Protein AF-A0A9X4QQ97-F1 (afdb_monomer)

Structure (mmCIF, N/CA/C/O backbone):
data_AF-A0A9X4QQ97-F1
#
_entry.id   AF-A0A9X4QQ97-F1
#
loop_
_atom_site.group_PDB
_atom_site.id
_atom_site.type_symbol
_atom_site.label_atom_id
_atom_site.label_alt_id
_atom_site.label_comp_id
_atom_site.label_asym_id
_atom_site.label_entity_id
_atom_site.label_seq_id
_atom_site.pdbx_PDB_ins_code
_atom_site.Cartn_x
_atom_site.Cartn_y
_atom_site.Cartn_z
_atom_site.occupancy
_atom_site.B_iso_or_equiv
_atom_site.auth_seq_id
_atom_site.auth_comp_id
_atom_site.auth_asym_id
_atom_site.auth_atom_id
_atom_site.pdbx_PDB_model_num
ATOM 1 N N . MET A 1 1 ? -11.980 27.031 -7.873 1.00 41.91 1 MET A N 1
ATOM 2 C CA . MET A 1 1 ? -11.989 26.036 -6.777 1.00 41.91 1 MET A CA 1
ATOM 3 C C . MET A 1 1 ? -12.833 24.844 -7.209 1.00 41.91 1 MET A C 1
ATOM 5 O O . MET A 1 1 ? -14.046 24.887 -7.052 1.00 41.91 1 MET A O 1
ATOM 9 N N . LYS A 1 2 ? -12.228 23.834 -7.852 1.00 45.66 2 LYS A N 1
ATOM 10 C CA . LYS A 1 2 ? -12.923 22.579 -8.185 1.00 45.66 2 LYS A CA 1
ATOM 11 C C . LYS A 1 2 ? -12.888 21.695 -6.942 1.00 45.66 2 LYS A C 1
ATOM 13 O O . LYS A 1 2 ? -11.835 21.495 -6.354 1.00 45.66 2 LYS A O 1
ATOM 18 N N . THR A 1 3 ? -14.056 21.283 -6.484 1.00 46.19 3 THR A N 1
ATOM 19 C CA . THR A 1 3 ? -14.255 20.610 -5.204 1.00 46.19 3 THR A CA 1
ATOM 20 C C . THR A 1 3 ? -13.611 19.226 -5.224 1.00 46.19 3 THR A C 1
ATOM 22 O O . THR A 1 3 ? -13.866 18.437 -6.131 1.00 46.19 3 THR A O 1
ATOM 25 N N . ASN A 1 4 ? -12.811 18.946 -4.195 1.00 60.47 4 ASN A N 1
ATOM 26 C CA . ASN A 1 4 ? -11.988 17.754 -3.979 1.00 60.47 4 ASN A CA 1
ATOM 27 C C . ASN A 1 4 ? -12.813 16.493 -3.627 1.00 60.47 4 ASN A C 1
ATOM 29 O O . ASN A 1 4 ? -12.522 15.775 -2.671 1.00 60.47 4 ASN A O 1
ATOM 33 N N . ARG A 1 5 ? -13.927 16.280 -4.338 1.00 68.31 5 ARG A N 1
ATOM 34 C CA . ARG A 1 5 ? -14.917 15.245 -4.013 1.00 68.31 5 ARG A CA 1
ATOM 35 C C . ARG A 1 5 ? -14.343 13.840 -4.230 1.00 68.31 5 ARG A C 1
ATOM 37 O O . ARG A 1 5 ? -14.665 12.947 -3.458 1.00 68.31 5 ARG A O 1
ATOM 44 N N . SER A 1 6 ? -13.462 13.676 -5.218 1.00 72.94 6 SER A N 1
ATOM 45 C CA . SER A 1 6 ? -12.741 12.426 -5.484 1.00 72.94 6 SER A CA 1
ATOM 46 C C . SER A 1 6 ? -11.753 12.079 -4.373 1.00 72.94 6 SER A C 1
ATOM 48 O O . SER A 1 6 ? -11.829 10.980 -3.840 1.00 72.94 6 SER A O 1
ATOM 50 N N . SER A 1 7 ? -10.918 13.020 -3.918 1.00 80.06 7 SER A N 1
ATOM 51 C CA . SER A 1 7 ? -9.996 12.759 -2.798 1.00 80.06 7 SER A CA 1
ATOM 52 C C . SER A 1 7 ? -10.730 12.455 -1.490 1.00 80.06 7 SER A C 1
ATOM 54 O O . SER A 1 7 ? -10.280 11.612 -0.720 1.00 80.06 7 SER A O 1
ATOM 56 N N . SER A 1 8 ? -11.879 13.098 -1.239 1.00 87.81 8 SER A N 1
ATOM 57 C CA . SER A 1 8 ? -12.733 12.751 -0.091 1.00 87.81 8 SER A CA 1
ATOM 58 C C . SER A 1 8 ? -13.281 11.328 -0.212 1.00 87.81 8 SER A C 1
ATOM 60 O O . SER A 1 8 ? -13.188 10.557 0.737 1.00 87.81 8 SER A O 1
ATOM 62 N N . ALA A 1 9 ? -13.800 10.957 -1.387 1.00 92.50 9 ALA A N 1
ATOM 63 C CA . ALA A 1 9 ? -14.332 9.619 -1.638 1.00 92.50 9 ALA A CA 1
ATOM 64 C C . ALA A 1 9 ? -13.245 8.531 -1.550 1.00 92.50 9 ALA A C 1
ATOM 66 O O . ALA A 1 9 ? -13.481 7.475 -0.967 1.00 92.50 9 ALA A O 1
ATOM 67 N N . LEU A 1 10 ? -12.037 8.807 -2.053 1.00 94.31 10 LEU A N 1
ATOM 68 C CA . LEU A 1 10 ? -10.867 7.940 -1.908 1.00 94.31 10 LEU A CA 1
ATOM 69 C C . LEU A 1 10 ? -10.524 7.716 -0.430 1.00 94.31 10 LEU A C 1
ATOM 71 O O . LEU A 1 10 ? -10.361 6.576 0.005 1.00 94.31 10 LEU A O 1
ATOM 75 N N . GLY A 1 11 ? -10.448 8.794 0.355 1.00 94.81 11 GLY A N 1
ATOM 76 C CA . GLY A 1 11 ? -10.155 8.714 1.784 1.00 94.81 11 GLY A CA 1
ATOM 77 C C . GLY A 1 11 ? -11.212 7.929 2.565 1.00 94.81 11 GLY A C 1
ATOM 78 O O . GLY A 1 11 ? -10.868 7.096 3.407 1.00 94.81 11 GLY A O 1
ATOM 79 N N . GLU A 1 12 ? -12.493 8.137 2.254 1.00 95.38 12 GLU A N 1
ATOM 80 C CA . GLU A 1 12 ? -13.615 7.391 2.837 1.00 95.38 12 GLU A CA 1
ATOM 81 C C . GLU A 1 12 ? -13.559 5.898 2.494 1.00 95.38 12 GLU A C 1
ATOM 83 O O . GLU A 1 12 ? -13.726 5.057 3.383 1.00 95.38 12 GLU A O 1
ATOM 88 N N . PHE A 1 13 ? -13.261 5.563 1.237 1.00 96.25 13 PHE A N 1
ATOM 89 C CA . PHE A 1 13 ? -13.105 4.182 0.789 1.00 96.25 13 PHE A CA 1
ATOM 90 C C . PHE A 1 13 ? -11.959 3.475 1.521 1.00 96.25 13 PHE A C 1
ATOM 92 O O . PHE A 1 13 ? -12.168 2.424 2.133 1.00 96.25 13 PHE A O 1
ATOM 99 N N . ILE A 1 14 ? -10.767 4.081 1.541 1.00 95.88 14 ILE A N 1
ATOM 100 C CA . ILE A 1 14 ? -9.586 3.546 2.238 1.00 95.88 14 ILE A CA 1
ATOM 101 C C . ILE A 1 14 ? -9.894 3.330 3.725 1.00 95.88 14 ILE A C 1
ATOM 103 O O . ILE A 1 14 ? -9.612 2.266 4.282 1.00 95.88 14 ILE A O 1
ATOM 107 N N . LYS A 1 15 ? -10.530 4.315 4.369 1.00 95.81 15 LYS A N 1
ATOM 108 C CA . LYS A 1 15 ? -10.918 4.231 5.778 1.00 95.81 15 LYS A CA 1
ATOM 109 C C . LYS A 1 15 ? -11.875 3.064 6.038 1.00 95.81 15 LYS A C 1
ATOM 111 O O . LYS A 1 15 ? -11.678 2.334 7.009 1.00 95.81 15 LYS A O 1
ATOM 116 N N . SER A 1 16 ? -12.883 2.881 5.184 1.00 95.88 16 SER A N 1
ATOM 117 C CA . SER A 1 16 ? -13.856 1.789 5.297 1.00 95.88 16 SER A CA 1
ATOM 118 C C . SER A 1 16 ? -13.181 0.416 5.212 1.00 95.88 16 SER A C 1
ATOM 120 O O . SER A 1 16 ? -13.416 -0.440 6.067 1.00 95.88 16 SER A O 1
ATOM 122 N N . ARG A 1 17 ? -12.274 0.225 4.244 1.00 96.31 17 ARG A N 1
ATOM 123 C CA . ARG A 1 1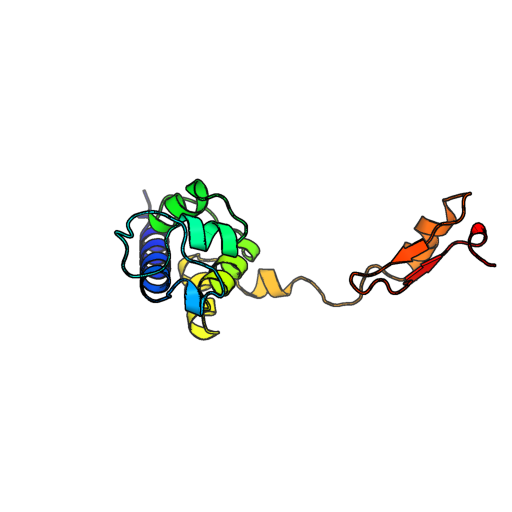7 ? -11.533 -1.035 4.065 1.00 96.31 17 ARG A CA 1
ATOM 124 C C . ARG A 1 17 ? -10.575 -1.311 5.224 1.00 96.31 17 ARG A C 1
ATOM 126 O O . ARG A 1 17 ? -10.542 -2.431 5.727 1.00 96.31 17 ARG A O 1
ATOM 133 N N . ARG A 1 18 ? -9.887 -0.285 5.738 1.00 96.06 18 ARG A N 1
ATOM 134 C CA . ARG A 1 18 ? -9.031 -0.400 6.933 1.00 96.06 18 ARG A CA 1
ATOM 135 C C . ARG A 1 18 ? -9.807 -0.855 8.170 1.00 96.06 18 ARG A C 1
ATOM 137 O O . ARG A 1 18 ? -9.306 -1.650 8.958 1.00 96.06 18 ARG A O 1
ATOM 144 N N . GLU A 1 19 ? -11.002 -0.313 8.386 1.00 95.06 19 GLU A N 1
ATOM 145 C CA . GLU A 1 19 ? -11.812 -0.621 9.572 1.00 95.06 19 GLU A CA 1
ATOM 146 C C . GLU A 1 19 ? -12.428 -2.024 9.537 1.00 95.06 19 GLU A C 1
ATOM 148 O O . GLU A 1 19 ? -12.764 -2.547 10.599 1.00 95.06 19 GLU A O 1
ATOM 153 N N . ARG A 1 20 ? -12.515 -2.641 8.351 1.00 94.88 20 ARG A N 1
ATOM 154 C CA . ARG A 1 20 ? -12.989 -4.016 8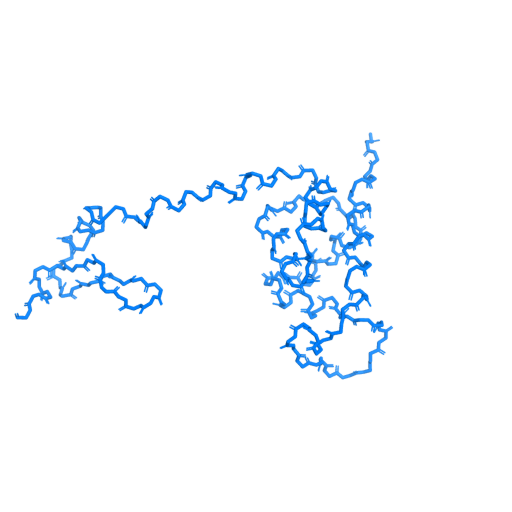.152 1.00 94.88 20 ARG A CA 1
ATOM 155 C C . ARG A 1 20 ? -11.946 -5.073 8.527 1.00 94.88 20 ARG A C 1
ATOM 157 O O . ARG A 1 20 ? -12.329 -6.108 9.058 1.00 94.88 20 ARG A O 1
ATOM 164 N N . LEU A 1 21 ? -10.669 -4.825 8.235 1.00 94.12 21 LEU A N 1
ATOM 165 C CA . LEU A 1 21 ? -9.607 -5.830 8.341 1.00 94.12 21 LEU A CA 1
ATOM 166 C C . LEU A 1 21 ? -9.001 -5.867 9.752 1.00 94.12 21 LEU A C 1
ATOM 168 O O . LEU A 1 21 ? -8.673 -4.820 10.321 1.00 94.12 21 LEU A O 1
ATOM 172 N N . GLN A 1 22 ? -8.830 -7.062 10.319 1.00 93.31 22 GLN A N 1
ATOM 173 C CA . GLN A 1 22 ? -8.129 -7.248 11.592 1.00 93.31 22 GLN A CA 1
ATOM 174 C C . GLN A 1 22 ? -6.622 -7.478 11.390 1.00 93.31 22 GLN A C 1
ATOM 176 O O . GLN A 1 22 ? -6.216 -8.057 10.384 1.00 93.31 22 GLN A O 1
ATOM 181 N N . PRO A 1 23 ? -5.763 -7.107 12.362 1.00 92.25 23 PRO A N 1
ATOM 182 C CA . PRO A 1 23 ? -4.314 -7.328 12.265 1.00 92.25 23 PRO A CA 1
ATOM 183 C C . PRO A 1 23 ? -3.933 -8.780 11.972 1.00 92.25 23 PRO A C 1
ATOM 185 O O . PRO A 1 23 ? -3.064 -9.035 11.145 1.00 92.25 23 PRO A O 1
ATOM 188 N N . SER A 1 24 ? -4.626 -9.728 12.608 1.00 90.56 24 SER A N 1
ATOM 189 C CA . SER A 1 24 ? -4.390 -11.158 12.413 1.00 90.56 24 SER A CA 1
ATOM 190 C C . SER A 1 24 ? -4.707 -11.621 10.993 1.00 90.56 24 SER A C 1
ATOM 192 O O . SER A 1 24 ? -3.996 -12.468 10.465 1.00 90.56 24 SER A O 1
ATOM 194 N N . GLU A 1 25 ? -5.744 -11.059 10.368 1.00 91.69 25 GLU A N 1
ATOM 195 C CA . GLU A 1 25 ? -6.108 -11.345 8.974 1.00 91.69 25 GLU A CA 1
ATOM 196 C C . GLU A 1 25 ? -5.080 -10.739 8.013 1.00 91.69 25 GLU A C 1
ATOM 198 O O . GLU A 1 25 ? -4.716 -11.361 7.020 1.00 91.69 25 GLU A O 1
ATOM 203 N N . ALA A 1 26 ? -4.531 -9.571 8.363 1.00 91.50 26 ALA A N 1
ATOM 204 C CA . ALA A 1 26 ? -3.447 -8.907 7.642 1.00 91.50 26 ALA A CA 1
ATOM 205 C C . ALA A 1 26 ? -2.054 -9.538 7.864 1.00 91.50 26 ALA A C 1
ATOM 207 O O . ALA A 1 26 ? -1.060 -9.024 7.353 1.00 91.50 26 ALA A O 1
ATOM 208 N N . GLY A 1 27 ? -1.957 -10.634 8.627 1.00 90.88 27 GLY A N 1
A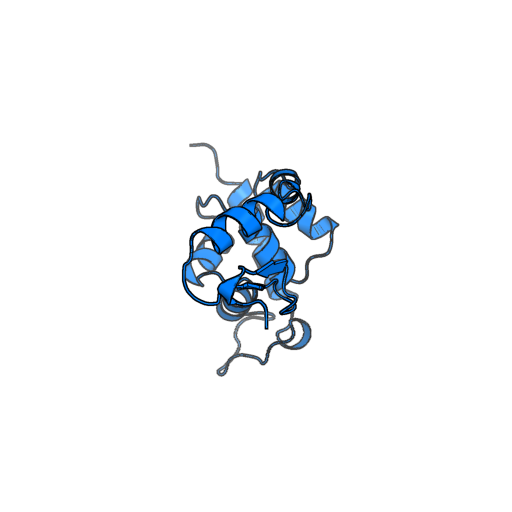TOM 209 C CA . GLY A 1 27 ? -0.704 -11.358 8.863 1.00 90.88 27 GLY A CA 1
ATOM 210 C C . GLY A 1 27 ? 0.266 -10.672 9.829 1.00 90.88 27 GLY A C 1
ATOM 211 O O . GLY A 1 27 ? 1.444 -11.023 9.860 1.00 90.88 27 GLY A O 1
ATOM 212 N N . ILE A 1 28 ? -0.203 -9.710 10.629 1.00 91.62 28 ILE A N 1
ATOM 213 C CA . ILE A 1 28 ? 0.625 -8.971 11.589 1.00 91.62 28 ILE A CA 1
ATOM 214 C C . ILE A 1 28 ? 0.144 -9.164 13.023 1.00 91.62 28 ILE A C 1
ATOM 216 O O . ILE A 1 28 ? -1.043 -9.341 13.311 1.00 91.62 28 ILE A O 1
ATOM 220 N N . GLN A 1 29 ? 1.083 -9.084 13.962 1.00 90.69 29 GLN A N 1
ATOM 221 C CA . GLN A 1 29 ? 0.722 -8.995 15.370 1.00 90.69 29 GLN A CA 1
ATOM 222 C C . GLN A 1 29 ? 0.193 -7.586 15.678 1.00 90.69 29 GLN A C 1
ATOM 224 O O . GLN A 1 29 ? 0.783 -6.603 15.222 1.00 90.69 29 GLN A O 1
ATOM 229 N N . PRO A 1 30 ? -0.894 -7.459 16.460 1.00 87.19 30 PRO A N 1
ATOM 230 C CA . PRO A 1 30 ? -1.396 -6.160 16.885 1.00 87.19 30 PRO A CA 1
ATOM 231 C C . PRO A 1 30 ? -0.310 -5.344 17.592 1.00 87.19 30 PRO A C 1
ATOM 233 O O . PRO A 1 30 ? 0.346 -5.842 18.508 1.00 87.19 30 PRO A O 1
ATOM 236 N N . LEU A 1 31 ? -0.177 -4.064 17.237 1.00 86.62 31 LEU A N 1
ATOM 237 C CA . LEU A 1 31 ? 0.703 -3.154 17.977 1.00 86.62 31 LEU A CA 1
ATOM 238 C C . LEU A 1 31 ? 0.266 -3.035 19.450 1.00 86.62 31 LEU A C 1
ATOM 240 O O . LEU A 1 31 ? -0.941 -3.038 19.739 1.00 86.62 31 LEU A O 1
ATOM 244 N N . PRO A 1 32 ? 1.220 -2.872 20.388 1.00 87.00 32 PRO A N 1
ATOM 245 C CA . PRO A 1 32 ? 0.915 -2.758 21.807 1.00 87.00 32 PRO A CA 1
ATOM 246 C C . PRO A 1 32 ? 0.025 -1.541 22.127 1.00 87.00 32 PRO A C 1
ATOM 248 O O . PRO A 1 32 ? -0.101 -0.575 21.366 1.00 87.00 32 PRO A O 1
ATOM 251 N N . GLY A 1 33 ? -0.621 -1.595 23.294 1.00 85.88 33 GLY A N 1
ATOM 252 C CA . GLY A 1 33 ? -1.486 -0.530 23.807 1.00 85.88 33 GLY A CA 1
ATOM 253 C C . GLY A 1 33 ? -2.975 -0.692 23.477 1.00 85.88 33 GLY A C 1
ATOM 254 O O . GLY A 1 33 ? -3.396 -1.540 22.690 1.00 85.88 33 GLY A O 1
ATOM 255 N N . ARG A 1 34 ? -3.806 0.142 24.115 1.00 84.94 34 ARG A N 1
ATOM 256 C CA . ARG A 1 34 ? -5.270 0.054 24.024 1.00 84.94 34 ARG A CA 1
ATOM 257 C C . ARG A 1 34 ? -5.768 0.450 22.630 1.00 84.94 34 ARG A C 1
ATOM 259 O O . ARG A 1 34 ? -5.564 1.578 22.188 1.00 84.94 34 ARG A O 1
ATOM 266 N N . ARG A 1 35 ? -6.477 -0.462 21.960 1.00 85.44 35 ARG A N 1
ATOM 267 C CA 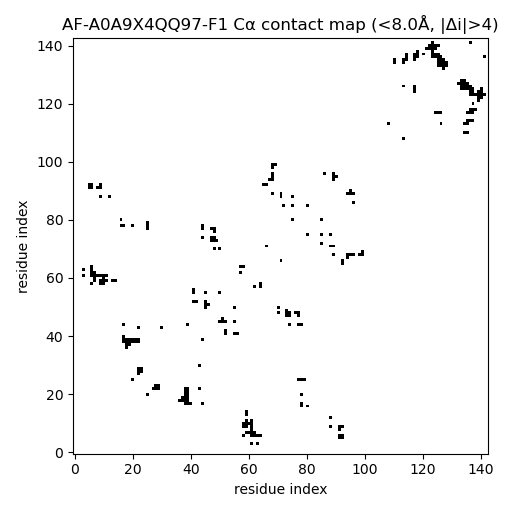. ARG A 1 35 ? -7.061 -0.246 20.628 1.00 85.44 35 ARG A CA 1
ATOM 268 C C . ARG A 1 35 ? -8.351 0.580 20.738 1.00 85.44 35 ARG A C 1
ATOM 270 O O . ARG A 1 35 ? -9.249 0.236 21.499 1.00 85.44 35 ARG A O 1
ATOM 277 N N . ARG A 1 36 ? -8.416 1.692 19.998 1.00 84.56 36 ARG A N 1
ATOM 278 C CA . ARG A 1 36 ? -9.603 2.569 19.883 1.00 84.56 36 ARG A CA 1
ATOM 279 C C . ARG A 1 36 ? -10.319 2.446 18.535 1.00 84.56 36 ARG A C 1
ATOM 281 O O . ARG A 1 36 ? -11.382 3.024 18.357 1.00 84.56 36 ARG A O 1
ATOM 288 N N . THR A 1 37 ? -9.721 1.714 17.604 1.00 84.06 37 THR A N 1
ATOM 289 C CA . THR A 1 37 ? -10.178 1.564 16.222 1.00 84.06 37 THR A CA 1
ATOM 290 C C . THR A 1 37 ? -10.668 0.130 16.015 1.00 84.06 37 THR A C 1
ATOM 292 O O . THR A 1 37 ? -10.003 -0.774 16.516 1.00 84.06 37 THR A O 1
ATOM 295 N N . PRO A 1 38 ? -11.791 -0.109 15.316 1.00 85.75 38 PRO A N 1
ATOM 296 C CA . PRO A 1 38 ? -12.378 -1.448 15.204 1.00 85.75 38 PRO A CA 1
ATOM 297 C C . PRO A 1 38 ? -11.522 -2.443 14.404 1.00 85.75 38 PRO A C 1
ATOM 299 O O . PRO A 1 38 ? -11.500 -3.617 14.756 1.00 85.75 38 PRO A O 1
ATOM 302 N N . GLY A 1 39 ? -10.798 -1.974 13.384 1.00 93.50 39 GLY A N 1
ATOM 303 C CA . GLY A 1 39 ? -9.890 -2.779 12.556 1.00 93.50 39 GLY A CA 1
ATOM 304 C C . GLY A 1 39 ? -8.442 -2.300 12.650 1.00 93.50 39 GLY A C 1
ATOM 305 O O . GLY A 1 39 ? -8.001 -1.837 13.710 1.00 93.50 39 GLY A O 1
ATOM 306 N N . LEU A 1 40 ? -7.711 -2.373 11.537 1.00 94.56 40 LEU A N 1
ATOM 307 C CA . LEU A 1 40 ? -6.320 -1.935 11.426 1.00 94.56 40 LEU A CA 1
ATOM 308 C C . LEU A 1 40 ? -6.133 -0.470 11.848 1.00 94.56 40 LEU A C 1
ATOM 310 O O . LEU A 1 40 ? -6.949 0.414 11.563 1.00 94.56 40 LEU A O 1
ATOM 314 N N . ARG A 1 41 ? -5.019 -0.177 12.515 1.00 95.06 41 ARG A N 1
ATOM 315 C CA . ARG A 1 41 ? -4.568 1.193 12.788 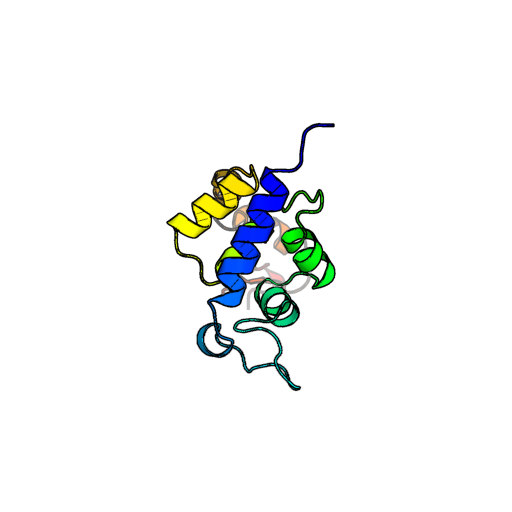1.00 95.06 41 ARG A CA 1
ATOM 316 C C . ARG A 1 41 ? -3.860 1.765 11.559 1.00 95.06 41 ARG A C 1
ATOM 318 O O . ARG A 1 41 ? -3.332 1.034 10.730 1.00 95.06 41 ARG A O 1
ATOM 325 N N . ARG A 1 42 ? -3.791 3.096 11.463 1.00 95.56 42 ARG A N 1
ATOM 326 C CA . ARG A 1 42 ? -3.064 3.779 10.374 1.00 95.56 42 ARG A CA 1
ATOM 327 C C . ARG A 1 42 ? -1.599 3.357 10.301 1.00 95.56 42 ARG A C 1
ATOM 329 O O . ARG A 1 42 ? -1.083 3.121 9.218 1.00 95.56 42 ARG A O 1
ATOM 336 N N . GLU A 1 43 ? -0.965 3.247 11.463 1.00 95.44 43 GLU A N 1
ATOM 337 C CA . GLU A 1 43 ? 0.403 2.749 11.639 1.00 95.44 43 GLU A CA 1
ATOM 338 C C . GLU A 1 43 ? 0.585 1.327 11.091 1.00 95.44 43 GLU A C 1
ATOM 340 O O . GLU A 1 43 ? 1.562 1.071 10.395 1.00 95.44 43 GLU A O 1
ATOM 345 N N . GLU A 1 44 ? -0.392 0.443 11.309 1.00 96.00 44 GLU A N 1
ATOM 346 C CA . GLU A 1 44 ? -0.374 -0.939 10.812 1.00 96.00 44 GLU A CA 1
ATOM 347 C C . GLU A 1 44 ? -0.477 -0.982 9.281 1.00 96.00 44 GLU A C 1
ATOM 349 O O . GLU A 1 44 ? 0.327 -1.642 8.629 1.00 96.00 44 GLU A O 1
ATOM 354 N N . VAL A 1 45 ? -1.407 -0.222 8.688 1.00 96.25 45 VAL A N 1
ATOM 355 C CA . VAL A 1 45 ? -1.535 -0.146 7.220 1.00 96.25 45 VAL A CA 1
ATOM 356 C C . VAL A 1 45 ? -0.294 0.465 6.586 1.00 96.25 45 VAL A C 1
ATOM 358 O O . VAL A 1 45 ? 0.185 -0.024 5.572 1.00 96.25 45 VAL A O 1
ATOM 361 N N . SER A 1 46 ? 0.244 1.525 7.185 1.00 96.06 46 SER A N 1
ATOM 362 C CA . SER A 1 46 ? 1.425 2.216 6.657 1.00 96.06 46 SER A CA 1
ATOM 363 C C . SER A 1 46 ? 2.651 1.307 6.653 1.00 96.06 46 SER A C 1
ATOM 365 O O . SER A 1 46 ? 3.414 1.316 5.691 1.00 96.06 46 SER A O 1
ATOM 367 N N . TYR A 1 47 ? 2.801 0.488 7.699 1.00 95.50 47 TYR A N 1
ATOM 368 C CA . TYR A 1 47 ? 3.822 -0.552 7.774 1.00 95.50 47 TYR A CA 1
ATOM 369 C C . TYR A 1 47 ? 3.657 -1.587 6.652 1.00 95.50 47 TYR A C 1
ATOM 371 O O . TYR A 1 47 ? 4.603 -1.832 5.912 1.00 95.50 47 TYR A O 1
ATOM 379 N N . LEU A 1 48 ? 2.447 -2.124 6.463 1.00 95.62 48 LEU A N 1
ATOM 380 C CA . LEU A 1 48 ? 2.150 -3.100 5.405 1.00 95.62 48 LEU A CA 1
ATOM 381 C C . LEU A 1 48 ? 2.340 -2.529 3.987 1.00 95.62 48 LEU A C 1
ATOM 383 O O . LEU A 1 48 ? 2.848 -3.204 3.095 1.00 95.62 48 LEU A O 1
ATOM 387 N N . ALA A 1 49 ? 1.952 -1.272 3.776 1.00 95.75 49 ALA A N 1
ATOM 388 C CA . ALA A 1 49 ? 2.017 -0.590 2.485 1.00 95.75 49 ALA A CA 1
ATOM 389 C C . ALA A 1 49 ? 3.383 0.062 2.197 1.00 95.75 49 ALA A C 1
ATOM 391 O O . ALA A 1 49 ? 3.554 0.633 1.120 1.00 95.75 49 ALA A O 1
ATOM 392 N N . HIS A 1 50 ? 4.344 -0.020 3.127 1.00 95.69 50 HIS A N 1
ATOM 393 C CA . HIS A 1 50 ? 5.684 0.572 3.021 1.00 95.69 50 HIS A CA 1
ATOM 394 C C . HIS A 1 50 ? 5.674 2.089 2.749 1.00 95.69 50 HIS A C 1
ATOM 396 O O . HIS A 1 50 ? 6.482 2.614 1.985 1.00 95.69 50 HIS A O 1
ATOM 402 N N . ILE A 1 51 ? 4.758 2.814 3.396 1.00 96.38 51 ILE A N 1
ATOM 403 C CA . ILE A 1 51 ? 4.617 4.274 3.278 1.00 96.38 51 ILE A CA 1
ATOM 404 C C . ILE A 1 51 ? 4.643 4.946 4.650 1.00 96.38 51 ILE A C 1
ATOM 406 O O . ILE A 1 51 ? 4.472 4.314 5.690 1.00 96.38 51 ILE A O 1
ATOM 410 N N . SER A 1 52 ? 4.839 6.265 4.674 1.00 96.75 52 SER A N 1
ATOM 411 C CA . SER A 1 52 ? 4.791 7.006 5.937 1.00 96.75 52 SER A CA 1
ATOM 412 C C . SER A 1 52 ? 3.364 7.108 6.491 1.00 96.75 52 SER A C 1
ATOM 414 O O . SER A 1 52 ? 2.401 7.328 5.751 1.00 96.75 52 SER A O 1
ATOM 416 N N . VAL A 1 53 ? 3.237 7.050 7.822 1.00 96.62 53 VAL A N 1
ATOM 417 C CA . VAL A 1 53 ? 1.949 7.208 8.527 1.00 96.62 53 VAL A CA 1
ATOM 418 C C . VAL A 1 53 ? 1.294 8.552 8.221 1.00 96.62 53 VAL A C 1
ATOM 420 O O . VAL A 1 53 ? 0.076 8.638 8.048 1.00 96.62 53 VAL A O 1
ATOM 423 N N . THR A 1 54 ? 2.096 9.612 8.124 1.00 96.38 54 THR A N 1
ATOM 424 C CA . THR A 1 54 ? 1.622 10.959 7.786 1.00 96.38 54 THR A CA 1
ATOM 425 C C . THR A 1 54 ? 1.000 10.995 6.395 1.00 96.38 54 THR A C 1
ATOM 427 O O . THR A 1 54 ? -0.080 11.558 6.229 1.00 96.38 54 THR A O 1
ATOM 430 N N . TYR A 1 55 ? 1.641 10.354 5.417 1.00 95.38 55 TYR A N 1
ATOM 431 C CA . TYR A 1 55 ? 1.140 10.298 4.048 1.00 95.38 55 TYR A CA 1
ATOM 432 C C . TYR A 1 55 ? -0.171 9.509 3.956 1.00 95.38 55 TYR A C 1
ATOM 434 O O . TYR A 1 55 ? -1.154 10.014 3.417 1.00 95.38 55 TYR A O 1
ATOM 442 N N . TYR A 1 56 ? -0.238 8.332 4.587 1.00 96.12 56 TYR A N 1
ATOM 443 C CA . TYR A 1 56 ? -1.478 7.556 4.677 1.00 96.12 56 TYR A CA 1
ATOM 444 C C . TYR A 1 56 ? -2.606 8.340 5.374 1.00 96.12 56 TYR A C 1
ATOM 446 O O . TYR A 1 56 ? -3.762 8.312 4.957 1.00 96.12 56 TYR A O 1
ATOM 454 N N . THR A 1 57 ? -2.273 9.113 6.411 1.00 95.56 57 THR A N 1
ATOM 455 C CA . THR A 1 57 ? -3.242 9.977 7.101 1.00 95.56 57 THR A CA 1
ATOM 456 C C . THR A 1 57 ? -3.784 11.075 6.184 1.00 95.56 57 THR A C 1
ATOM 458 O O . THR A 1 57 ? -4.969 11.387 6.256 1.00 95.56 57 THR A O 1
ATOM 461 N N . TRP A 1 58 ? -2.955 11.667 5.321 1.00 95.12 58 TRP A N 1
ATOM 462 C CA . TRP A 1 58 ? -3.408 12.670 4.351 1.00 95.12 58 TRP A CA 1
ATOM 463 C C . TRP A 1 58 ? -4.323 12.082 3.282 1.00 95.12 58 TRP A C 1
ATOM 465 O O . TRP A 1 58 ? -5.309 12.733 2.935 1.00 95.12 58 TRP A O 1
ATOM 475 N N . LEU A 1 59 ? -4.041 10.856 2.830 1.00 93.94 59 LEU A N 1
ATOM 476 C CA . LEU A 1 59 ? -4.925 10.111 1.933 1.00 93.94 59 LEU A CA 1
ATOM 477 C C . LEU A 1 59 ? -6.299 9.882 2.575 1.00 93.94 59 LEU A C 1
ATOM 479 O O . LEU A 1 59 ? -7.311 10.250 1.989 1.00 93.94 59 LEU A O 1
ATOM 483 N N . GLU A 1 60 ? -6.351 9.377 3.812 1.00 94.12 60 GLU A N 1
ATOM 484 C CA . GLU A 1 60 ? -7.627 9.192 4.527 1.00 94.12 60 GLU A CA 1
ATOM 485 C C . GLU A 1 60 ? -8.383 10.501 4.789 1.00 94.12 60 GLU A C 1
ATOM 487 O O . GLU A 1 60 ? -9.608 10.503 4.878 1.00 94.12 60 GLU A O 1
ATOM 492 N N . GLN A 1 61 ? -7.669 11.616 4.955 1.00 93.38 61 GLN A N 1
ATOM 493 C CA . GLN A 1 61 ? -8.265 12.939 5.161 1.00 93.38 61 GLN A CA 1
ATOM 494 C C . GLN A 1 61 ? -8.742 13.593 3.859 1.00 93.38 61 GLN A C 1
ATOM 496 O O . GLN A 1 61 ? -9.293 14.692 3.913 1.00 93.38 61 GLN A O 1
ATOM 501 N N . GLY A 1 62 ? -8.494 12.969 2.704 1.00 90.19 62 GLY A N 1
ATOM 502 C CA . GLY A 1 62 ? -8.811 13.541 1.401 1.00 90.19 62 GLY A CA 1
ATOM 503 C C . GLY A 1 62 ? -8.075 14.852 1.137 1.00 90.19 62 GLY A C 1
ATOM 504 O O . GLY A 1 62 ? -8.623 15.743 0.489 1.00 90.19 62 GLY A O 1
ATOM 505 N N . LYS A 1 63 ? -6.853 15.015 1.665 1.00 89.19 63 LYS A N 1
ATOM 506 C CA . LYS A 1 63 ? -5.998 16.138 1.262 1.00 89.19 63 LYS A CA 1
ATOM 507 C C . LYS A 1 63 ? -5.610 15.986 -0.205 1.00 89.19 63 LYS A C 1
ATOM 509 O O . LYS A 1 63 ? -5.613 14.887 -0.744 1.00 89.19 63 LYS A O 1
ATOM 514 N N . GLU A 1 64 ? -5.277 17.100 -0.844 1.00 82.00 64 GLU A N 1
ATOM 515 C CA . GLU A 1 64 ? -4.836 17.111 -2.237 1.00 82.00 64 GLU A CA 1
ATOM 516 C C . GLU A 1 64 ? -3.429 16.497 -2.330 1.00 82.00 64 GLU A C 1
ATOM 518 O O . GLU A 1 64 ? -2.413 17.156 -2.112 1.00 82.00 64 GLU A O 1
ATOM 523 N N . VAL A 1 65 ? -3.391 15.187 -2.564 1.00 83.19 65 VAL A N 1
ATOM 524 C CA . VAL A 1 65 ? -2.188 14.395 -2.813 1.00 83.19 65 VAL A CA 1
ATOM 525 C C . VAL A 1 65 ? -2.419 13.577 -4.077 1.00 83.19 65 VAL A C 1
ATOM 527 O O . VAL A 1 65 ? -3.514 13.069 -4.289 1.00 83.19 65 VAL A O 1
ATOM 530 N N . ASN A 1 66 ? -1.385 13.441 -4.905 1.00 86.88 66 ASN A N 1
ATOM 531 C CA . ASN A 1 66 ? -1.422 12.607 -6.105 1.00 86.88 66 ASN A CA 1
ATOM 532 C C . ASN A 1 66 ? -0.653 11.310 -5.811 1.00 86.88 66 ASN A C 1
ATOM 534 O O . ASN A 1 66 ? 0.576 11.310 -5.937 1.00 86.88 66 ASN A O 1
ATOM 538 N N . PRO A 1 67 ? -1.316 10.241 -5.331 1.00 89.31 67 PRO A N 1
ATOM 539 C CA . PRO A 1 67 ? -0.653 8.964 -5.107 1.00 89.31 67 PRO A CA 1
ATOM 540 C C . PRO A 1 67 ? -0.198 8.360 -6.431 1.00 89.31 67 PRO A C 1
ATOM 542 O O . PRO A 1 67 ? -0.919 8.401 -7.428 1.00 89.31 67 PRO A O 1
ATOM 545 N N . SER A 1 68 ? 1.010 7.798 -6.440 1.00 90.31 68 SER A N 1
ATOM 546 C CA . SER A 1 68 ? 1.482 7.052 -7.601 1.00 90.31 68 SER A CA 1
ATOM 547 C C . SER A 1 68 ? 0.687 5.746 -7.749 1.00 90.31 68 SER A C 1
ATOM 549 O O . SER A 1 68 ? 0.158 5.225 -6.759 1.00 90.31 68 SER A O 1
ATOM 551 N N . PRO A 1 69 ? 0.635 5.174 -8.962 1.00 90.31 69 PRO A N 1
ATOM 552 C CA . PRO A 1 69 ? -0.007 3.884 -9.186 1.00 90.31 69 PRO A CA 1
ATOM 553 C C . PRO A 1 69 ? 0.552 2.778 -8.274 1.00 90.31 69 PRO A C 1
ATOM 555 O O . PRO A 1 69 ? -0.205 1.994 -7.709 1.00 90.31 69 PRO A O 1
ATOM 558 N N . GLU A 1 70 ? 1.869 2.765 -8.051 1.00 90.06 70 GLU A N 1
ATOM 559 C CA . GLU A 1 70 ? 2.551 1.819 -7.156 1.00 90.06 70 GLU A CA 1
ATOM 560 C C . GLU A 1 70 ? 2.089 1.936 -5.699 1.00 90.06 70 GLU A C 1
ATOM 562 O O . GLU A 1 70 ? 1.893 0.926 -5.024 1.00 90.06 70 GLU A O 1
ATOM 567 N N . VAL A 1 71 ? 1.865 3.160 -5.216 1.00 93.75 71 VAL A N 1
ATOM 568 C CA . VAL A 1 71 ? 1.360 3.392 -3.858 1.00 93.75 71 VAL A CA 1
ATOM 569 C C . VAL A 1 71 ? -0.088 2.918 -3.724 1.00 93.75 71 VAL A C 1
ATOM 571 O O . VAL A 1 71 ? -0.458 2.346 -2.701 1.00 93.75 71 VAL A O 1
ATOM 574 N N . LEU A 1 72 ? -0.918 3.095 -4.754 1.00 94.50 72 LEU A N 1
ATOM 575 C CA . LEU A 1 72 ? -2.284 2.560 -4.751 1.00 94.50 72 LEU A CA 1
ATOM 576 C C . LEU A 1 72 ? -2.295 1.026 -4.747 1.00 94.50 72 LEU A C 1
ATOM 578 O O . LEU A 1 72 ? -3.125 0.423 -4.066 1.00 94.50 72 LEU A O 1
ATOM 582 N N . LEU A 1 73 ? -1.355 0.376 -5.438 1.00 94.00 73 LEU A N 1
ATOM 583 C CA . LEU A 1 73 ? -1.180 -1.077 -5.339 1.00 94.00 73 LEU A CA 1
ATOM 584 C C . LEU A 1 73 ? -0.725 -1.509 -3.952 1.00 94.00 73 LEU A C 1
ATOM 586 O O . LEU A 1 73 ? -1.232 -2.501 -3.439 1.00 94.00 73 LEU A O 1
ATOM 590 N N . SER A 1 74 ? 0.249 -0.818 -3.354 1.00 95.19 74 SER A N 1
ATOM 591 C CA . SER A 1 74 ? 0.770 -1.211 -2.043 1.00 95.19 74 SER A CA 1
ATOM 592 C C . SER A 1 74 ? -0.298 -1.062 -0.960 1.00 95.19 74 SER A C 1
ATOM 594 O O . SER A 1 74 ? -0.453 -1.957 -0.131 1.00 95.19 74 SER A O 1
ATOM 596 N N . ILE A 1 75 ? -1.103 0.002 -1.024 1.00 96.12 75 ILE A N 1
ATOM 597 C CA . ILE A 1 75 ? -2.281 0.194 -0.168 1.00 96.12 75 ILE A CA 1
ATOM 598 C C . ILE A 1 75 ? -3.320 -0.898 -0.428 1.00 96.12 75 ILE A C 1
ATOM 600 O O . ILE A 1 75 ? -3.837 -1.481 0.522 1.00 96.12 75 ILE A O 1
ATOM 604 N N . GLY A 1 76 ? -3.592 -1.213 -1.693 1.00 96.06 76 GLY A N 1
ATOM 605 C CA . GLY A 1 76 ? -4.496 -2.290 -2.081 1.00 96.06 76 GLY A CA 1
ATOM 606 C C . GLY A 1 76 ? -4.108 -3.648 -1.501 1.00 96.06 76 GLY A C 1
ATOM 607 O O . GLY A 1 76 ? -4.916 -4.312 -0.854 1.00 96.06 76 GLY A O 1
ATOM 608 N N . LYS A 1 77 ? -2.830 -4.015 -1.637 1.00 95.44 77 LYS A N 1
ATOM 609 C CA . LYS A 1 77 ? -2.251 -5.234 -1.053 1.00 95.44 77 LYS A CA 1
ATOM 610 C C . LYS A 1 77 ? -2.327 -5.225 0.474 1.00 95.44 77 LYS A C 1
ATOM 612 O O . LYS A 1 77 ? -2.729 -6.221 1.066 1.00 95.44 77 LYS A O 1
ATOM 617 N N . ALA A 1 78 ? -1.984 -4.104 1.111 1.00 96.31 78 ALA A N 1
ATOM 618 C CA . ALA A 1 78 ? -2.030 -3.958 2.567 1.00 96.31 78 ALA A CA 1
ATOM 619 C C . ALA A 1 78 ? -3.450 -4.099 3.138 1.00 96.31 78 ALA A C 1
ATOM 621 O O . ALA A 1 78 ? -3.625 -4.607 4.244 1.00 96.31 78 ALA A O 1
ATOM 622 N N . LEU A 1 79 ? -4.458 -3.653 2.388 1.00 96.44 79 LEU A N 1
ATOM 623 C CA . LEU A 1 79 ? -5.871 -3.754 2.751 1.00 96.44 79 LEU A CA 1
ATOM 624 C C . LEU A 1 79 ? -6.537 -5.041 2.245 1.00 96.44 79 LEU A C 1
ATOM 626 O O . LEU A 1 79 ? -7.734 -5.211 2.468 1.00 96.44 79 LEU A O 1
ATOM 630 N N . GLN A 1 80 ? -5.772 -5.932 1.600 1.00 95.81 80 GLN A N 1
ATOM 631 C CA . GLN A 1 80 ? -6.251 -7.177 0.991 1.00 95.81 80 GLN A CA 1
ATOM 632 C C . GLN A 1 80 ? -7.472 -6.952 0.091 1.00 95.81 80 GLN A C 1
ATOM 634 O O . GLN A 1 80 ? -8.478 -7.655 0.206 1.00 95.81 80 GLN A O 1
ATOM 639 N N . LEU A 1 81 ? -7.390 -5.931 -0.767 1.00 96.31 81 LEU A N 1
ATOM 640 C CA . LEU A 1 81 ? -8.456 -5.626 -1.710 1.00 96.31 81 LEU A CA 1
ATOM 641 C C . LEU A 1 81 ? -8.570 -6.723 -2.767 1.00 96.31 81 LEU A C 1
ATOM 643 O O . LEU A 1 81 ? -7.559 -7.225 -3.266 1.00 96.31 81 LEU A O 1
ATOM 647 N N . ASP A 1 82 ? -9.805 -7.065 -3.119 1.00 94.00 82 ASP A N 1
ATOM 648 C CA . ASP A 1 82 ? -10.067 -7.876 -4.305 1.00 94.00 82 ASP A CA 1
ATOM 649 C C . ASP A 1 82 ? -9.851 -7.067 -5.600 1.00 94.00 82 ASP A C 1
ATOM 651 O O . ASP A 1 82 ? -9.551 -5.870 -5.586 1.00 94.00 82 ASP A O 1
ATOM 655 N N . GLU A 1 83 ? -9.963 -7.728 -6.752 1.00 91.62 83 GLU A N 1
ATOM 656 C CA . GLU A 1 83 ? -9.709 -7.089 -8.047 1.00 91.62 83 GLU A CA 1
ATOM 657 C C . GLU A 1 83 ? -10.667 -5.930 -8.357 1.00 91.62 83 GLU A C 1
ATOM 659 O O . GLU A 1 83 ? -10.267 -4.958 -9.003 1.00 91.62 83 GLU A O 1
ATOM 664 N N . ASP A 1 84 ? -11.921 -6.010 -7.911 1.00 94.06 84 ASP A N 1
ATOM 665 C CA . ASP A 1 84 ? -12.936 -4.994 -8.191 1.00 94.06 84 ASP A CA 1
ATOM 666 C C . ASP A 1 84 ? -12.791 -3.802 -7.240 1.00 94.06 84 ASP A C 1
ATOM 668 O O . ASP A 1 84 ? -12.864 -2.645 -7.662 1.00 94.06 84 ASP A O 1
ATOM 672 N N . GLU A 1 85 ? -12.483 -4.065 -5.972 1.00 95.56 85 GLU A N 1
ATOM 673 C CA . GLU A 1 85 ?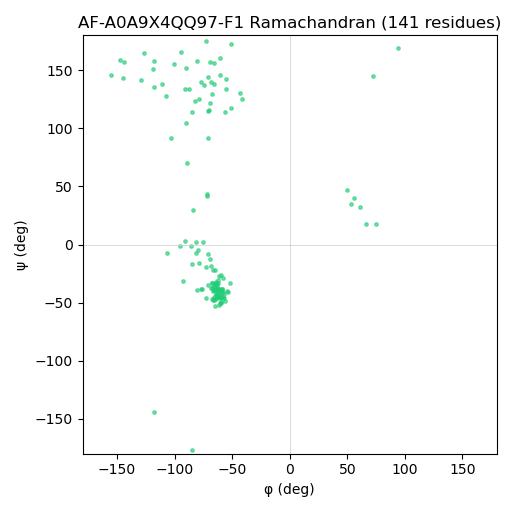 -12.079 -3.067 -4.988 1.00 95.56 85 GLU A CA 1
ATOM 674 C C . GLU A 1 85 ? -10.805 -2.334 -5.425 1.00 95.56 85 GLU A C 1
ATOM 676 O O . GLU A 1 85 ? -10.718 -1.113 -5.265 1.00 95.56 85 GLU A O 1
ATOM 681 N N . GLN A 1 86 ? -9.839 -3.046 -6.015 1.00 95.25 86 GLN A N 1
ATOM 682 C CA . GLN A 1 86 ? -8.615 -2.449 -6.538 1.00 95.25 86 GLN A CA 1
ATOM 683 C C . GLN A 1 86 ? -8.907 -1.519 -7.718 1.00 95.25 86 GLN A C 1
ATOM 685 O O . GLN A 1 86 ? -8.424 -0.388 -7.729 1.00 95.25 86 GLN A O 1
ATOM 690 N N . LYS A 1 87 ? -9.713 -1.951 -8.696 1.00 93.50 87 LYS A N 1
ATOM 691 C CA . LYS A 1 87 ? -10.135 -1.089 -9.817 1.00 93.50 87 LYS A CA 1
ATOM 692 C C . LYS A 1 87 ? -10.846 0.160 -9.304 1.00 93.50 87 LYS A C 1
ATOM 694 O O . LYS A 1 87 ? -10.499 1.269 -9.697 1.00 93.50 87 LYS A O 1
ATOM 699 N N . HIS A 1 88 ? -11.758 -0.012 -8.350 1.00 95.06 88 HIS A N 1
ATOM 700 C CA . HIS A 1 88 ? -12.474 1.106 -7.752 1.00 95.06 88 HIS A CA 1
ATOM 701 C C . HIS A 1 88 ? -11.538 2.097 -7.041 1.00 95.06 88 HIS A C 1
ATOM 703 O O . HIS A 1 88 ? -11.726 3.308 -7.147 1.00 95.06 88 HIS A O 1
ATOM 709 N N . LEU A 1 89 ? -10.497 1.608 -6.357 1.00 95.00 89 LEU A N 1
ATOM 710 C CA . LEU A 1 89 ? -9.467 2.452 -5.747 1.00 95.00 89 LEU A CA 1
ATOM 711 C C . LEU A 1 89 ? -8.761 3.335 -6.792 1.00 95.00 89 LEU A C 1
ATOM 713 O O . LEU A 1 89 ? -8.586 4.533 -6.564 1.00 95.00 89 LEU A O 1
ATOM 717 N N . PHE A 1 90 ? -8.376 2.756 -7.934 1.00 93.06 90 PHE A N 1
ATOM 718 C CA . PHE A 1 90 ? -7.754 3.485 -9.045 1.00 93.06 90 PHE A CA 1
ATOM 719 C C . PHE A 1 90 ? -8.698 4.528 -9.657 1.00 93.06 90 PHE A C 1
ATOM 721 O O . PHE A 1 90 ? -8.291 5.675 -9.861 1.00 93.06 90 PHE A O 1
ATOM 728 N N . ASP A 1 91 ? -9.968 4.168 -9.860 1.00 92.56 91 ASP A N 1
ATOM 729 C CA . ASP A 1 91 ? -10.995 5.069 -10.392 1.00 92.56 91 ASP A CA 1
ATOM 730 C C . ASP A 1 91 ? -11.203 6.293 -9.487 1.00 92.56 91 ASP A C 1
ATOM 732 O O . ASP A 1 91 ? -11.255 7.430 -9.968 1.00 92.56 91 ASP A O 1
ATOM 736 N N . LEU A 1 92 ? -11.275 6.076 -8.167 1.00 93.19 92 LEU A N 1
ATOM 737 C CA . LEU A 1 92 ? -11.412 7.144 -7.170 1.00 93.19 92 LEU A CA 1
ATOM 738 C C . LEU A 1 92 ? -10.190 8.068 -7.126 1.00 93.19 92 LEU A C 1
ATOM 740 O O . LEU A 1 92 ? -10.337 9.266 -6.878 1.00 93.19 92 LEU A O 1
ATOM 744 N N . ALA A 1 93 ? -8.997 7.526 -7.372 1.00 90.94 93 ALA A N 1
ATOM 745 C CA . ALA A 1 93 ? -7.758 8.291 -7.438 1.00 90.94 93 ALA A CA 1
ATOM 746 C C . ALA A 1 93 ? -7.534 8.980 -8.798 1.00 90.94 93 ALA A C 1
ATOM 748 O O . ALA A 1 93 ? -6.596 9.765 -8.924 1.00 90.94 93 ALA A O 1
ATOM 749 N N . HIS A 1 94 ? -8.376 8.710 -9.806 1.00 89.75 94 HIS A N 1
ATOM 750 C CA . HIS A 1 94 ? -8.181 9.143 -11.196 1.00 89.75 94 HIS A CA 1
ATOM 751 C C . HIS A 1 94 ? -6.812 8.743 -11.771 1.00 89.75 94 HIS A C 1
ATOM 753 O O . HIS A 1 94 ? -6.214 9.482 -12.557 1.00 89.75 94 HIS A O 1
ATOM 759 N N . VAL A 1 95 ? -6.312 7.573 -11.373 1.00 85.12 95 VAL A N 1
ATOM 760 C CA . VAL A 1 95 ? -5.046 7.012 -11.845 1.00 85.12 95 VAL A CA 1
ATOM 761 C C . VAL A 1 95 ? -5.350 5.843 -12.769 1.00 85.12 95 VAL A C 1
ATOM 763 O O . VAL A 1 95 ? -6.081 4.932 -12.398 1.00 85.12 95 VAL A O 1
ATOM 766 N N . ASP A 1 96 ? -4.771 5.852 -13.967 1.00 80.94 96 ASP A N 1
ATOM 767 C CA . ASP A 1 96 ? -4.942 4.754 -14.915 1.00 80.94 96 ASP A CA 1
ATOM 768 C C . ASP A 1 96 ? -4.211 3.500 -14.412 1.00 80.94 96 ASP A C 1
ATOM 770 O O . ASP A 1 96 ? -2.983 3.491 -14.306 1.00 80.94 96 ASP A O 1
ATOM 774 N N . ALA A 1 97 ? -4.949 2.429 -14.113 1.00 69.94 97 ALA A N 1
ATOM 775 C CA . ALA A 1 97 ? -4.373 1.160 -13.670 1.00 69.94 97 ALA A CA 1
ATOM 776 C C . ALA A 1 97 ? -3.410 0.556 -14.713 1.00 69.94 97 ALA A C 1
ATOM 778 O O . ALA A 1 97 ? -2.463 -0.140 -14.344 1.00 69.94 97 ALA A O 1
ATOM 779 N N . ALA A 1 98 ? -3.577 0.868 -16.005 1.00 67.56 98 ALA A N 1
ATOM 780 C CA . ALA A 1 98 ? -2.672 0.417 -17.063 1.00 67.56 98 ALA A CA 1
ATOM 781 C C . ALA A 1 98 ? -1.255 1.003 -16.929 1.00 67.56 98 ALA A C 1
ATOM 783 O O . ALA A 1 98 ? -0.296 0.401 -17.411 1.00 67.56 98 ALA A O 1
ATOM 784 N N . SER A 1 99 ? -1.093 2.127 -16.220 1.00 64.50 99 SER A N 1
ATOM 785 C CA . SER A 1 99 ? 0.225 2.716 -15.945 1.00 64.50 99 SER A CA 1
ATOM 786 C C . SER A 1 99 ? 1.103 1.851 -15.029 1.00 64.50 99 SER A C 1
ATOM 788 O O . SER A 1 99 ? 2.323 1.951 -15.093 1.00 64.50 99 SER A O 1
ATOM 790 N N . VAL A 1 100 ? 0.504 0.951 -14.239 1.00 61.19 100 VAL A N 1
ATOM 791 C CA . VAL A 1 100 ? 1.212 -0.092 -13.473 1.00 61.19 100 VAL A CA 1
ATOM 792 C C . VAL A 1 100 ? 1.659 -1.240 -14.374 1.00 61.19 100 VAL A C 1
ATOM 794 O O . VAL A 1 100 ? 2.736 -1.801 -14.196 1.00 61.19 100 VAL A O 1
ATOM 797 N N . VAL A 1 101 ? 0.813 -1.604 -15.342 1.00 54.81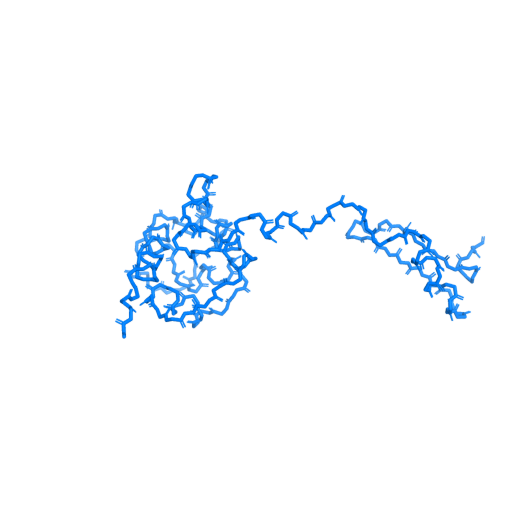 101 VAL A N 1
ATOM 798 C CA . VAL A 1 101 ? 1.048 -2.719 -16.276 1.00 54.81 101 VAL A CA 1
ATOM 799 C C . VAL A 1 101 ? 2.168 -2.383 -17.275 1.00 54.81 101 VAL A C 1
ATOM 801 O O . VAL A 1 101 ? 2.670 -3.253 -17.978 1.00 54.81 101 VAL A O 1
ATOM 804 N N . ALA A 1 102 ? 2.636 -1.132 -17.281 1.00 48.06 102 ALA A N 1
ATOM 805 C CA . ALA A 1 102 ? 3.810 -0.678 -18.011 1.00 48.06 102 ALA A CA 1
ATOM 806 C C . ALA A 1 102 ? 5.140 -0.923 -17.267 1.00 48.06 102 ALA A C 1
ATOM 808 O O . ALA A 1 102 ? 6.107 -0.198 -17.493 1.00 48.06 102 ALA A O 1
ATOM 809 N N . VAL A 1 103 ? 5.238 -1.966 -16.438 1.00 46.59 103 VAL A N 1
ATOM 810 C CA . VAL A 1 103 ? 6.497 -2.717 -16.387 1.00 46.59 103 VAL A CA 1
ATOM 811 C C . VAL A 1 103 ? 6.342 -3.809 -17.432 1.00 46.59 103 VAL A C 1
ATOM 813 O O . VAL A 1 103 ? 5.616 -4.777 -17.194 1.00 46.59 103 VAL A O 1
ATOM 816 N N . PRO A 1 104 ? 6.981 -3.693 -18.607 1.00 44.22 104 PRO A N 1
ATOM 817 C CA . PRO A 1 104 ? 7.159 -4.865 -19.426 1.00 44.22 104 PRO A CA 1
ATOM 818 C C . PRO A 1 104 ? 7.891 -5.861 -18.533 1.00 44.22 104 PRO A C 1
ATOM 820 O O . PRO A 1 104 ? 9.065 -5.675 -18.229 1.00 44.22 104 PRO A O 1
ATOM 823 N N . ASN A 1 105 ? 7.239 -6.960 -18.180 1.00 46.22 105 ASN A N 1
ATOM 824 C CA . ASN A 1 105 ? 7.957 -8.187 -17.872 1.00 46.22 105 ASN A CA 1
ATOM 825 C C . ASN A 1 105 ? 8.521 -8.773 -19.189 1.00 46.22 105 ASN A C 1
ATOM 827 O O . ASN A 1 105 ? 8.426 -9.967 -19.451 1.00 46.22 105 ASN A O 1
ATOM 831 N N . ASN A 1 106 ? 9.056 -7.909 -20.064 1.00 45.31 106 ASN A N 1
ATOM 832 C CA . ASN A 1 106 ? 9.812 -8.273 -21.252 1.00 45.31 106 ASN A CA 1
ATOM 833 C C . ASN A 1 106 ? 11.271 -8.379 -20.828 1.00 45.31 106 ASN A C 1
ATOM 835 O O . ASN A 1 106 ? 12.087 -7.538 -21.191 1.00 45.31 106 ASN A O 1
ATOM 839 N N . GLY A 1 107 ? 11.550 -9.422 -20.048 1.00 51.75 107 GLY A N 1
ATOM 840 C CA . GLY A 1 107 ? 12.891 -9.797 -19.634 1.00 51.75 107 GLY A CA 1
ATOM 841 C C . GLY A 1 107 ? 13.482 -8.846 -18.600 1.00 51.75 107 GLY A C 1
ATOM 842 O O . GLY A 1 107 ? 13.297 -7.633 -18.643 1.0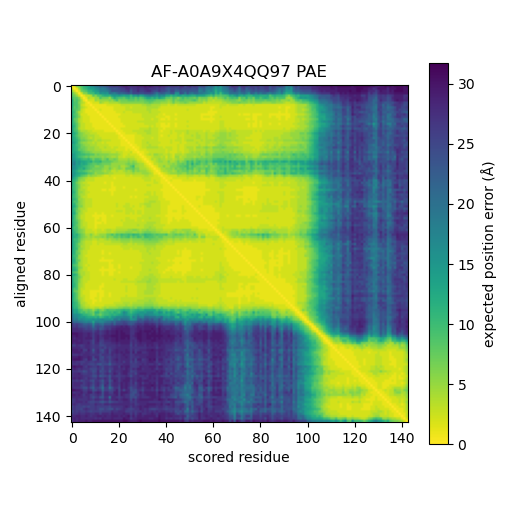0 51.75 107 GLY A O 1
ATOM 843 N N . GLY A 1 108 ? 14.273 -9.396 -17.682 1.00 59.44 108 GLY A N 1
ATOM 844 C CA . GLY A 1 108 ? 15.287 -8.587 -17.016 1.00 59.44 108 GLY A CA 1
ATOM 845 C C . GLY A 1 108 ? 16.155 -7.833 -18.042 1.00 59.44 108 GLY A C 1
ATOM 846 O O . GLY A 1 108 ? 16.033 -8.056 -19.252 1.00 59.44 108 GLY A O 1
ATOM 847 N N . PRO A 1 109 ? 17.039 -6.928 -17.588 1.00 63.34 109 PRO A N 1
ATOM 848 C CA . PRO A 1 109 ? 17.998 -6.279 -18.479 1.00 63.34 109 PRO A CA 1
ATOM 849 C C . PRO A 1 109 ? 18.609 -7.307 -19.436 1.00 63.34 109 PRO A C 1
ATOM 851 O O . PRO A 1 109 ? 19.016 -8.381 -18.994 1.00 63.34 109 PRO A O 1
ATOM 854 N N . ASP A 1 110 ? 18.613 -6.985 -20.736 1.00 74.31 110 ASP A N 1
ATOM 855 C CA . ASP A 1 110 ? 19.145 -7.854 -21.789 1.00 74.31 110 ASP A CA 1
ATOM 856 C C . ASP A 1 110 ? 20.446 -8.504 -21.305 1.00 74.31 110 ASP A C 1
ATOM 858 O O . ASP A 1 110 ? 21.373 -7.801 -20.884 1.00 74.31 110 ASP A O 1
ATOM 862 N N . ALA A 1 111 ? 20.514 -9.837 -21.347 1.00 76.75 111 ALA A N 1
ATOM 863 C CA . ALA A 1 111 ? 21.698 -10.579 -20.930 1.00 76.75 111 ALA A CA 1
ATOM 864 C C . ALA A 1 111 ? 22.956 -10.043 -21.640 1.00 76.75 111 ALA A C 1
ATOM 866 O O . ALA A 1 111 ? 24.024 -9.950 -21.035 1.00 76.75 111 ALA A O 1
ATOM 867 N N . GLY A 1 112 ? 22.823 -9.567 -22.885 1.00 83.50 112 GLY A N 1
ATOM 868 C CA . GLY A 1 112 ? 23.897 -8.902 -23.621 1.00 83.50 112 GLY A CA 1
ATOM 869 C C . GLY A 1 112 ? 24.357 -7.571 -23.010 1.00 83.50 112 GLY A C 1
ATOM 870 O O . GLY A 1 112 ? 25.546 -7.247 -23.057 1.00 83.50 112 GLY A O 1
ATOM 871 N N . PHE A 1 113 ? 23.455 -6.791 -22.415 1.00 86.50 113 PHE A N 1
ATOM 872 C CA . PHE A 1 113 ? 23.786 -5.556 -21.702 1.00 86.50 113 PHE A CA 1
ATOM 873 C C . PHE A 1 113 ? 24.467 -5.838 -20.359 1.00 86.50 113 PHE A C 1
ATOM 875 O O . PHE A 1 113 ? 25.514 -5.252 -20.073 1.00 86.50 113 PHE A O 1
ATOM 882 N N . LEU A 1 114 ? 23.935 -6.777 -19.576 1.00 90.56 114 LEU A N 1
ATOM 883 C CA . LEU A 1 114 ? 24.556 -7.207 -18.320 1.00 90.56 114 LEU A CA 1
ATOM 884 C C . LEU A 1 114 ? 25.963 -7.770 -18.546 1.00 90.56 114 LEU A C 1
ATOM 886 O O . LEU A 1 114 ? 26.899 -7.415 -17.825 1.00 90.56 114 LEU A O 1
ATOM 890 N N . GLN A 1 115 ? 26.145 -8.554 -19.612 1.00 91.75 115 GLN A N 1
ATOM 891 C CA . GLN A 1 115 ? 27.449 -9.071 -20.009 1.00 91.75 115 GLN A CA 1
ATOM 892 C C . GLN A 1 115 ? 28.439 -7.946 -20.354 1.00 91.75 115 GLN A C 1
ATOM 894 O O . GLN A 1 115 ? 29.619 -8.025 -20.015 1.00 91.75 115 GLN 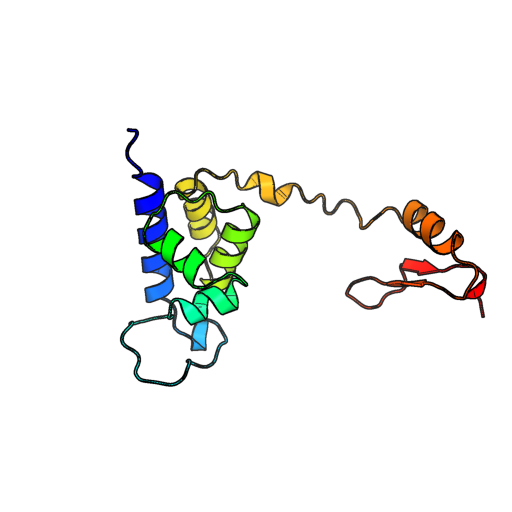A O 1
ATOM 899 N N . LYS A 1 116 ? 27.983 -6.867 -21.005 1.00 92.62 116 LYS A N 1
ATOM 900 C CA . LYS A 1 116 ? 28.832 -5.697 -21.288 1.00 92.62 116 LYS A CA 1
ATOM 901 C C . LYS A 1 116 ? 29.258 -4.974 -20.016 1.00 92.62 116 LYS A C 1
ATOM 903 O O . LYS A 1 116 ? 30.403 -4.541 -19.960 1.00 92.62 116 LYS A O 1
ATOM 908 N N . ILE A 1 117 ? 28.374 -4.843 -19.027 1.00 93.00 117 ILE A N 1
ATOM 909 C CA . ILE A 1 117 ? 28.699 -4.213 -17.739 1.00 93.00 117 ILE A CA 1
ATOM 910 C C . ILE A 1 117 ? 29.748 -5.039 -16.999 1.00 93.00 117 ILE A C 1
ATOM 912 O O . ILE A 1 117 ? 30.794 -4.510 -16.630 1.00 93.00 117 ILE A O 1
ATOM 916 N N . VAL A 1 118 ? 29.503 -6.338 -16.812 1.00 93.31 118 VAL A N 1
ATOM 917 C CA . VAL A 1 118 ? 30.401 -7.185 -16.012 1.00 93.31 118 VAL A CA 1
ATOM 918 C C . VAL A 1 118 ? 31.788 -7.306 -16.659 1.00 93.31 118 VAL A C 1
ATOM 920 O O . VAL A 1 118 ? 32.799 -7.317 -15.962 1.00 93.31 118 VAL A O 1
ATOM 923 N N . ASN A 1 119 ? 31.861 -7.269 -17.995 1.00 94.44 119 ASN A N 1
ATOM 924 C CA . ASN A 1 119 ? 33.118 -7.273 -18.747 1.00 94.44 119 ASN A CA 1
ATOM 925 C C . ASN A 1 119 ? 33.950 -5.981 -18.614 1.00 94.44 119 ASN A C 1
ATOM 927 O O . ASN A 1 119 ? 35.107 -5.981 -19.029 1.00 94.44 119 ASN A O 1
ATOM 931 N N . GLN A 1 120 ? 33.406 -4.888 -18.063 1.00 95.38 120 GLN A N 1
ATOM 932 C CA . GLN A 1 120 ? 34.184 -3.672 -17.769 1.00 95.38 120 GLN A CA 1
ATOM 933 C C . GLN A 1 120 ? 35.007 -3.795 -16.479 1.00 95.38 120 GLN A C 1
ATOM 935 O O . GLN A 1 120 ? 35.905 -2.986 -16.245 1.00 95.38 120 GLN A O 1
ATOM 940 N N . LEU A 1 121 ? 34.705 -4.784 -15.635 1.00 94.44 121 LEU A N 1
ATOM 941 C CA . LEU A 1 121 ? 35.393 -5.014 -14.371 1.00 94.44 121 LEU A CA 1
ATOM 942 C C . LEU A 1 121 ? 36.571 -5.971 -14.572 1.00 94.44 121 LEU A C 1
ATOM 944 O O . LEU A 1 121 ? 36.434 -7.022 -15.197 1.00 94.44 121 LEU A O 1
ATOM 948 N N . TYR A 1 122 ? 37.726 -5.614 -14.007 1.00 93.00 122 TYR A N 1
ATOM 949 C CA . TYR A 1 122 ? 38.966 -6.395 -14.116 1.00 93.00 122 TYR A CA 1
ATOM 950 C C . TYR A 1 122 ? 39.088 -7.521 -13.076 1.00 93.00 122 TYR A C 1
ATOM 952 O O . TYR A 1 122 ? 39.916 -8.413 -13.236 1.00 93.00 122 TYR A O 1
ATOM 960 N N . TYR A 1 123 ? 38.295 -7.477 -12.006 1.00 94.94 123 TYR A N 1
ATOM 961 C CA . TYR A 1 123 ? 38.290 -8.457 -10.912 1.00 94.94 123 TYR A CA 1
ATOM 962 C C . TYR A 1 123 ? 37.128 -9.450 -11.079 1.00 94.94 123 TYR A C 1
ATOM 964 O O . TYR A 1 123 ? 36.128 -9.075 -11.697 1.00 94.94 123 TYR A O 1
ATOM 972 N N . PRO A 1 124 ? 37.210 -10.674 -10.521 1.00 96.00 124 PRO A N 1
ATOM 973 C CA . PRO A 1 124 ? 36.133 -11.668 -10.594 1.00 96.00 124 PRO A CA 1
ATOM 974 C C . PRO A 1 124 ? 34.793 -11.061 -10.164 1.00 96.00 124 PRO A C 1
ATOM 976 O O . PRO A 1 124 ? 34.668 -10.573 -9.042 1.00 96.00 124 PRO A O 1
ATOM 979 N N . SER A 1 125 ? 33.823 -11.016 -11.078 1.00 94.94 125 SER A N 1
ATOM 980 C CA . SER A 1 125 ? 32.547 -10.318 -10.882 1.00 94.94 125 SER A CA 1
ATOM 981 C C . SER A 1 125 ? 31.405 -11.074 -11.554 1.00 94.94 125 SER A C 1
ATOM 983 O O . SER A 1 125 ? 31.570 -11.607 -12.652 1.00 94.94 125 SER A O 1
ATOM 985 N N . PHE A 1 126 ? 30.234 -11.073 -10.919 1.00 94.06 126 PHE A N 1
ATOM 986 C CA . PHE A 1 126 ? 29.012 -11.675 -11.446 1.00 94.06 126 PHE A CA 1
ATOM 987 C C . PHE A 1 126 ? 27.769 -10.897 -10.990 1.00 94.06 126 PHE A C 1
ATOM 989 O O . PHE A 1 126 ? 27.817 -10.140 -10.020 1.00 94.06 126 PHE A O 1
ATOM 996 N N . ILE A 1 127 ? 26.668 -11.063 -11.718 1.00 91.19 127 ILE A N 1
ATOM 997 C CA . ILE A 1 127 ? 25.364 -10.439 -11.463 1.00 91.19 127 ILE A CA 1
ATOM 998 C C . ILE A 1 127 ? 24.356 -11.554 -11.186 1.00 91.19 127 ILE A C 1
ATOM 1000 O O . ILE A 1 127 ? 24.337 -12.546 -11.915 1.00 91.19 127 ILE A O 1
ATOM 1004 N N . THR A 1 128 ? 23.528 -11.381 -10.154 1.00 88.38 128 THR A N 1
ATOM 1005 C CA . THR A 1 128 ? 22.479 -12.337 -9.770 1.00 88.38 128 THR A CA 1
ATOM 1006 C C . THR A 1 128 ? 21.082 -11.737 -9.860 1.00 88.38 128 THR A C 1
ATOM 1008 O O . THR A 1 128 ? 20.928 -10.513 -9.846 1.00 88.38 128 THR A O 1
ATOM 1011 N N . ASP A 1 129 ? 20.072 -12.599 -9.974 1.00 82.50 129 ASP A N 1
ATOM 1012 C CA . ASP A 1 129 ? 18.669 -12.224 -9.798 1.00 82.50 129 ASP A CA 1
ATOM 1013 C C . ASP A 1 129 ? 18.245 -12.261 -8.313 1.00 82.50 129 ASP A C 1
ATOM 1015 O O . ASP A 1 129 ? 19.046 -12.526 -7.414 1.00 82.50 129 ASP A O 1
ATOM 1019 N N . GLU A 1 130 ? 16.963 -11.995 -8.044 1.00 76.25 130 GLU A N 1
ATOM 1020 C CA . GLU A 1 130 ? 16.377 -12.089 -6.697 1.00 76.25 130 GLU A CA 1
ATOM 1021 C C . GLU A 1 130 ? 16.448 -13.518 -6.115 1.00 76.25 130 GLU A C 1
ATOM 1023 O O . GLU A 1 130 ? 16.538 -13.694 -4.901 1.00 76.25 130 GLU A O 1
ATOM 1028 N N . GLY A 1 131 ? 16.464 -14.539 -6.978 1.00 80.62 131 GLY A N 1
ATOM 1029 C CA . GLY A 1 131 ? 16.621 -15.953 -6.638 1.00 80.62 131 GLY A CA 1
ATOM 1030 C C . GLY A 1 131 ? 18.069 -16.392 -6.407 1.00 80.62 131 GLY A C 1
ATOM 1031 O O . GLY A 1 131 ? 18.301 -17.557 -6.089 1.00 80.62 131 GLY A O 1
ATOM 1032 N N . THR A 1 132 ? 19.039 -15.475 -6.482 1.00 78.69 132 THR A N 1
ATOM 1033 C CA . THR A 1 132 ? 20.482 -15.768 -6.405 1.00 78.69 132 THR A CA 1
ATOM 1034 C C . THR A 1 132 ? 21.006 -16.593 -7.593 1.00 78.69 132 THR A C 1
ATOM 1036 O O . THR A 1 132 ? 22.099 -17.156 -7.515 1.00 78.69 132 THR A O 1
ATOM 1039 N N . ASP A 1 133 ? 20.268 -16.664 -8.703 1.00 84.06 133 ASP A N 1
ATOM 1040 C CA . ASP A 1 133 ? 20.741 -17.288 -9.939 1.00 84.06 133 ASP A CA 1
ATOM 1041 C C . ASP A 1 133 ? 21.712 -16.355 -10.669 1.00 84.06 133 ASP A C 1
ATOM 1043 O O . ASP A 1 133 ? 21.514 -15.139 -10.701 1.00 84.06 133 ASP A O 1
ATOM 1047 N N . VAL A 1 134 ? 22.783 -16.903 -11.242 1.00 88.38 134 VAL A N 1
ATOM 1048 C CA . VAL A 1 134 ? 23.833 -16.110 -11.896 1.00 88.38 134 VAL A CA 1
ATOM 1049 C C . VAL A 1 134 ? 23.435 -15.816 -13.339 1.00 88.38 134 VAL A C 1
ATOM 1051 O O . VAL A 1 134 ? 23.407 -16.703 -14.186 1.00 88.38 134 VAL A O 1
ATOM 1054 N N . ILE A 1 135 ? 23.202 -14.539 -13.641 1.00 89.69 135 ILE A N 1
ATOM 1055 C CA . ILE A 1 135 ? 22.715 -14.084 -14.953 1.00 89.69 135 ILE A CA 1
ATOM 1056 C C . ILE A 1 135 ? 23.867 -13.694 -15.893 1.00 89.69 135 ILE A C 1
ATOM 1058 O O . ILE A 1 135 ? 23.754 -13.817 -17.111 1.00 89.69 135 ILE A O 1
ATOM 1062 N N . ALA A 1 136 ? 24.978 -13.188 -15.348 1.00 91.56 136 ALA A N 1
ATOM 1063 C CA . ALA A 1 136 ? 26.165 -12.801 -16.115 1.00 91.56 136 ALA A CA 1
ATOM 1064 C C . ALA A 1 136 ? 27.423 -12.847 -15.238 1.00 91.56 136 ALA A C 1
ATOM 1066 O O . ALA A 1 136 ? 27.368 -12.498 -14.060 1.00 91.56 136 ALA A O 1
ATOM 1067 N N . TRP A 1 137 ? 28.568 -13.203 -15.819 1.00 95.25 137 TRP A N 1
ATOM 1068 C CA . TRP A 1 137 ? 29.875 -13.191 -15.153 1.00 95.25 137 TRP A CA 1
ATOM 1069 C C . TRP A 1 137 ? 30.979 -12.764 -16.122 1.00 95.25 137 TRP A C 1
ATOM 1071 O O . TRP A 1 137 ? 30.814 -12.844 -17.341 1.00 95.25 137 TRP A O 1
ATOM 1081 N N . ASN A 1 138 ? 32.097 -12.261 -15.598 1.00 94.81 138 ASN A N 1
ATOM 1082 C CA . ASN A 1 138 ? 33.267 -11.943 -16.417 1.00 94.81 138 ASN A CA 1
ATOM 1083 C C . ASN A 1 138 ? 34.278 -13.094 -16.444 1.00 94.81 138 ASN A C 1
ATOM 1085 O O . ASN A 1 138 ? 34.264 -13.983 -15.601 1.00 94.81 138 ASN A O 1
ATOM 1089 N N . ARG A 1 139 ? 35.227 -13.026 -17.384 1.00 93.50 139 ARG A N 1
ATOM 1090 C CA . ARG A 1 139 ? 36.293 -14.035 -17.524 1.00 93.50 139 ARG A CA 1
ATOM 1091 C C . ARG A 1 139 ? 37.150 -14.229 -16.277 1.00 93.50 139 ARG A C 1
ATOM 1093 O O . ARG A 1 139 ? 37.700 -15.299 -16.085 1.00 93.50 139 ARG A O 1
ATOM 1100 N N . ALA A 1 140 ? 37.302 -13.198 -15.446 1.00 91.81 140 ALA A N 1
ATOM 1101 C CA . ALA A 1 140 ? 38.059 -13.325 -14.203 1.00 91.81 140 ALA A CA 1
ATOM 1102 C C . ALA A 1 140 ? 37.353 -14.235 -13.178 1.00 91.81 140 ALA A C 1
ATOM 1104 O O . ALA A 1 140 ? 37.999 -14.698 -12.245 1.00 91.81 140 ALA A O 1
ATOM 1105 N N . ALA A 1 141 ? 36.048 -14.473 -13.344 1.00 90.25 141 ALA A N 1
ATOM 1106 C CA . ALA A 1 141 ? 35.247 -15.385 -12.537 1.00 90.25 141 ALA A CA 1
ATOM 1107 C C . ALA A 1 141 ? 35.105 -16.794 -13.149 1.00 90.25 141 ALA A C 1
ATOM 1109 O O . ALA A 1 141 ? 34.472 -17.642 -12.524 1.00 90.25 141 ALA A O 1
ATOM 1110 N N . ASP A 1 142 ? 35.681 -17.056 -14.331 1.00 85.00 142 ASP A N 1
ATOM 1111 C CA . ASP A 1 142 ? 35.785 -18.419 -14.860 1.00 85.00 142 ASP A CA 1
ATOM 1112 C C . ASP A 1 142 ? 36.825 -19.186 -14.021 1.00 85.00 142 ASP A C 1
ATOM 1114 O O . ASP A 1 142 ? 38.004 -18.820 -13.994 1.00 85.00 142 ASP A O 1
ATOM 1118 N N . CYS A 1 143 ? 36.373 -20.215 -13.302 1.00 57.75 143 CYS A N 1
ATOM 1119 C CA . CYS A 1 143 ? 37.227 -21.144 -12.555 1.00 57.75 143 CYS A CA 1
ATOM 1120 C C . CYS A 1 143 ? 37.882 -22.186 -13.470 1.00 57.75 143 CYS A C 1
ATOM 1122 O O . CYS A 1 143 ? 37.192 -22.687 -14.388 1.00 57.75 143 CYS A O 1
#

Radius of gyration: 21.23 Å; Cα contacts (8 Å, |Δi|>4): 163; chains: 1; bounding box: 54×47×48 Å

pLDDT: mean 86.59, std 13.74, range [41.91, 96.75]

Solvent-accessible surface area (backbone atoms only — not comparable to full-atom values): 8433 Å² total; per-residue (Å²): 136,84,78,62,58,45,37,40,51,38,6,52,52,53,49,54,48,34,45,70,41,44,38,69,80,68,74,41,81,73,74,86,74,90,80,88,57,92,21,43,50,67,64,57,43,16,61,62,31,76,48,55,48,68,58,54,48,37,45,49,68,24,46,99,71,85,79,50,63,68,54,54,48,29,45,29,61,42,56,67,51,52,76,66,55,40,51,50,52,28,60,37,68,73,45,67,68,65,70,58,63,68,58,70,87,73,61,72,81,54,60,72,56,50,37,55,57,37,59,72,49,88,58,66,37,73,43,61,53,97,86,67,47,80,70,33,62,18,77,64,54,63,128

InterPro domains:
  IPR001387 Cro/C1-type, helix-turn-helix domain [PS50943] (39-86)
  IPR001387 Cro/C1-type, helix-turn-helix domain [SM00530] (13-86)
  IPR001387 Cro/C1-type, helix-turn-helix domain [cd00093] (34-85)
  IPR010982 Lambda repressor-like, DNA-binding domain superfamily [G3DSA:1.10.260.40] (2-85)
  IPR010982 Lambda repressor-like, DNA-binding domain superfamily [SSF47413] (32-85)

Foldseek 3Di:
DPDLVLLQVLLVLLLVLQLPAACVNLVHDDDDDDDPGNHHDLVQLCVQLVHDSVVSVCSNVSHPDQDDLSSLVSSCSSSVHDPVSSVVSCVSSVHDNVVVVPPPPPDDDDLVVLQVVQQVDPAWDFDADPVRHTSYTYPNVDD

Secondary structure (DSSP, 8-state):
----HHHHHHHHHHHHHHHH--TTTTT-PPPSS---SSS--HHHHHHHTTS-HHHHHHHHTT-S----HHHHHHHHHHTT--HHHHHHHHHHHT--THHHHTS--S-SS-HHHHHHHHTT-SS--EEE-TT--EEEE-GGG--

Sequence (143 aa):
MKTNRSSSALGEFIKSRRERLQPSEAGIQPLPGRRRTPGLRREEVSYLAHISVTYYTWLEQGKEVNPSPEVLLSIGKALQLDEDEQKHLFDLAHVDAASVVAVPNNGGPDAGFLQKIVNQLYYPSFITDEGTDVIAWNRAADC

Mean predicted aligned error: 12.57 Å

Organism: NCBI:txid425004

Nearest PDB structures (foldseek):
  3pxp-assembly1_A  TM=5.861E-01  e=1.148E-03  Chloroflexus aurantiacus J-10-fl
  7t5u-assembly1_A  TM=7.854E-01  e=3.967E-02  Escherichia coli
  3g5g-assembly1_A  TM=7.195E-01  e=5.210E-02  Enterobacter sp. RFL1396
  3clc-assembly1_D  TM=6.931E-01  e=8.058E-02  unclassified
  2ofy-assembly1_B  TM=8.077E-01  e=2.673E-01  Rhodococcus jostii RHA1